Protein AF-D4N4E6-F1 (afdb_monomer)

Nearest PDB structures (foldseek):
  4j1s-assembly1_A  TM=8.074E-01  e=2.031E-03  Bacillus subtilis subsp. subtilis str. 168
  4piv-assembly2_B  TM=7.511E-01  e=1.324E-01  Homo sapiens
  6nna-assembly2_B  TM=7.287E-01  e=1.741E-01  Homo sapiens
  4cql-assembly1_G  TM=6.229E-01  e=2.048E+00  Homo sapiens

InterPro domains:
  IPR013968 Polyketide synthase-like, ketoreductase domain [PF08659] (1-31)
  IPR036291 NAD(P)-binding domain superfamily [SSF51735] (1-82)
  IPR050091 Polyketide and Nonribosomal Peptide Biosynthesis Enzymes [PTHR43775] (1-65)

Organism: NCBI:txid269212

Solvent-accessible surface area (backbone atoms only — not comparable to full-atom values): 4859 Å² total; per-residue (Å²): 108,69,70,60,54,53,47,47,46,51,49,18,54,51,32,50,78,69,77,38,91,48,67,26,73,50,70,49,50,62,64,68,91,51,64,70,60,53,52,54,34,49,66,49,16,36,38,65,39,51,68,70,61,52,52,54,49,49,55,50,49,74,70,60,85,50,46,65,51,75,53,66,46,70,44,62,75,46,26,28,68,67,67,74,102

Secondary structure (DSSP, 8-state):
-HHHHHHHHHHHHHHHHTT----EEEE-PBP-S-HHHHHHHHHTTEEPBPHHHHHHHHHHHHHTT-SEEEE-EE-HHHHHHHHT-

Sequence (85 aa):
YAAANAFMDALMQQRQSLGLPGISINWGAWETSNQIDQQRFANWGLQMMPSEQAFQYLSQVILGDITQGIVLDIDWSIFNQTFNI

Structure (mmCIF, N/CA/C/O backbone):
data_AF-D4N4E6-F1
#
_entry.id   AF-D4N4E6-F1
#
loop_
_atom_site.group_PDB
_atom_site.id
_atom_site.type_symbol
_atom_site.label_atom_id
_atom_site.label_alt_id
_atom_site.label_comp_id
_atom_site.label_asym_id
_atom_site.label_entity_id
_atom_site.label_seq_id
_atom_site.pdbx_PDB_ins_code
_atom_site.Cartn_x
_atom_site.Cartn_y
_atom_site.Cartn_z
_atom_site.occupancy
_atom_site.B_iso_or_equiv
_atom_site.auth_seq_id
_atom_site.auth_comp_id
_atom_site.auth_asym_id
_atom_site.auth_atom_id
_atom_site.pdbx_PDB_model_num
ATOM 1 N N . TYR A 1 1 ? 8.938 -9.745 4.635 1.00 86.88 1 TYR A N 1
ATOM 2 C CA . TYR A 1 1 ? 8.178 -8.594 4.110 1.00 86.88 1 TYR A CA 1
ATOM 3 C C . TYR A 1 1 ? 6.678 -8.878 4.139 1.00 86.88 1 TYR A C 1
ATOM 5 O O . TYR A 1 1 ? 6.016 -8.333 5.006 1.00 86.88 1 TYR A O 1
ATOM 13 N N . ALA A 1 2 ? 6.163 -9.818 3.333 1.00 94.69 2 ALA A N 1
ATOM 14 C CA . ALA A 1 2 ? 4.724 -10.125 3.263 1.00 94.69 2 ALA A CA 1
ATOM 15 C C . ALA A 1 2 ? 4.043 -10.392 4.624 1.00 94.69 2 ALA A C 1
ATOM 17 O O . ALA A 1 2 ? 3.025 -9.782 4.917 1.00 94.69 2 ALA A O 1
ATOM 18 N N . ALA A 1 3 ? 4.630 -11.226 5.493 1.00 97.31 3 ALA A N 1
ATOM 19 C CA . ALA A 1 3 ? 4.057 -11.514 6.815 1.00 97.31 3 ALA A CA 1
ATOM 20 C C . ALA A 1 3 ? 3.935 -10.273 7.723 1.00 97.31 3 ALA A C 1
ATOM 22 O O . ALA A 1 3 ? 2.990 -10.168 8.497 1.00 97.31 3 ALA A O 1
ATOM 23 N N . ALA A 1 4 ? 4.870 -9.322 7.617 1.00 97.44 4 ALA A N 1
ATOM 24 C CA . ALA A 1 4 ? 4.821 -8.084 8.393 1.00 97.44 4 ALA A CA 1
ATOM 25 C C . ALA A 1 4 ? 3.704 -7.154 7.891 1.00 97.44 4 ALA A C 1
ATOM 27 O O . ALA A 1 4 ? 2.974 -6.590 8.699 1.00 97.44 4 ALA A O 1
ATOM 28 N N . ASN A 1 5 ? 3.519 -7.052 6.570 1.00 96.31 5 ASN A N 1
ATOM 29 C CA . ASN A 1 5 ? 2.413 -6.282 5.994 1.00 96.31 5 ASN A CA 1
ATOM 30 C C . ASN A 1 5 ? 1.056 -6.916 6.327 1.00 96.31 5 ASN A C 1
ATOM 32 O O . ASN A 1 5 ? 0.160 -6.220 6.790 1.00 96.31 5 ASN A O 1
ATOM 36 N N . ALA A 1 6 ? 0.948 -8.244 6.230 1.00 97.81 6 ALA A N 1
ATOM 37 C CA . ALA A 1 6 ? -0.256 -8.970 6.632 1.00 97.81 6 ALA A CA 1
ATOM 38 C C . ALA A 1 6 ? -0.588 -8.775 8.124 1.00 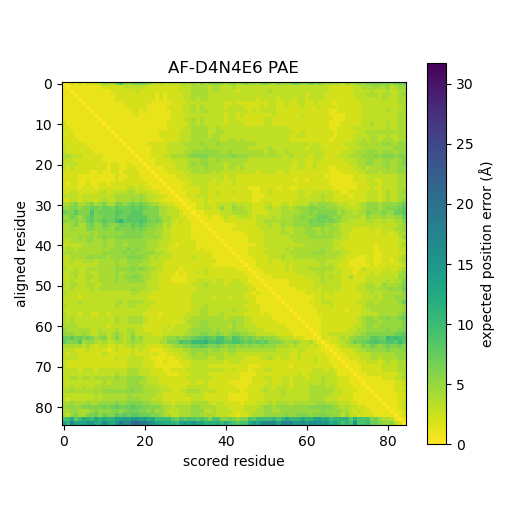97.81 6 ALA A C 1
ATOM 40 O O . ALA A 1 6 ? -1.757 -8.690 8.496 1.00 97.81 6 ALA A O 1
ATOM 41 N N . PHE A 1 7 ? 0.426 -8.661 8.989 1.00 98.06 7 PHE A N 1
ATOM 42 C CA . PHE A 1 7 ? 0.213 -8.289 10.387 1.00 98.06 7 PHE A CA 1
ATOM 43 C C . PHE A 1 7 ? -0.367 -6.874 10.527 1.00 98.06 7 PHE A C 1
ATOM 45 O O . PHE A 1 7 ? -1.301 -6.690 11.303 1.00 98.06 7 PHE A O 1
ATOM 52 N N . MET A 1 8 ? 0.143 -5.883 9.784 1.00 98.00 8 MET A N 1
ATOM 53 C CA . MET A 1 8 ? -0.409 -4.519 9.809 1.00 98.00 8 MET A CA 1
ATOM 54 C C . MET A 1 8 ? -1.871 -4.492 9.350 1.00 98.00 8 MET A C 1
ATOM 56 O O . MET A 1 8 ? -2.700 -3.843 9.986 1.00 98.00 8 MET A O 1
ATOM 60 N N . ASP A 1 9 ? -2.202 -5.263 8.315 1.00 97.56 9 ASP A N 1
ATOM 61 C CA . ASP A 1 9 ? -3.575 -5.426 7.836 1.00 97.56 9 ASP A CA 1
ATOM 62 C C . ASP A 1 9 ? -4.490 -6.015 8.918 1.00 97.56 9 ASP A C 1
ATOM 64 O O . ASP A 1 9 ? -5.551 -5.461 9.219 1.00 97.56 9 ASP A O 1
ATOM 68 N N . ALA A 1 10 ? -4.056 -7.104 9.559 1.00 97.88 10 ALA A N 1
ATOM 69 C CA . ALA A 1 10 ? -4.800 -7.739 10.643 1.00 97.88 10 ALA A CA 1
ATOM 70 C C . ALA A 1 10 ? -4.946 -6.816 11.867 1.00 97.88 10 ALA A C 1
ATOM 72 O O . ALA A 1 10 ? -6.002 -6.781 12.500 1.00 97.88 10 ALA A O 1
ATOM 73 N N . LEU A 1 11 ? -3.915 -6.029 12.184 1.00 97.94 11 LEU A N 1
ATOM 74 C CA . LEU A 1 11 ? -3.948 -5.068 13.282 1.00 97.94 11 LEU A CA 1
ATOM 75 C C . LEU A 1 11 ? -4.999 -3.977 13.042 1.00 97.94 11 LEU A C 1
ATOM 77 O O . LEU A 1 11 ? -5.719 -3.613 13.972 1.00 97.94 11 LEU A O 1
ATOM 81 N N . MET A 1 12 ? -5.120 -3.456 11.818 1.00 97.94 12 MET A N 1
ATOM 82 C CA . MET A 1 12 ? -6.126 -2.431 11.511 1.00 97.94 12 MET A CA 1
ATOM 83 C C . MET A 1 12 ? -7.548 -2.994 11.558 1.00 97.94 12 MET A C 1
ATOM 85 O O . MET A 1 12 ? -8.427 -2.346 12.125 1.00 97.94 12 MET A O 1
ATOM 89 N N . GLN A 1 13 ? -7.758 -4.232 11.100 1.00 96.69 13 GLN A N 1
ATOM 90 C CA . GLN A 1 13 ? -9.036 -4.934 11.284 1.00 96.69 13 GLN A CA 1
ATOM 91 C C . GLN A 1 13 ? -9.381 -5.113 12.771 1.00 96.69 13 GLN A C 1
ATOM 93 O O . GLN A 1 13 ? -10.508 -4.843 13.191 1.00 96.69 13 GLN A O 1
ATOM 98 N N . GLN A 1 14 ? -8.404 -5.496 13.603 1.00 98.00 14 GLN A N 1
ATOM 99 C CA . GLN A 1 14 ? -8.610 -5.605 15.048 1.00 98.00 14 GLN A CA 1
ATOM 100 C C . GLN A 1 14 ? -8.999 -4.252 15.662 1.00 98.00 14 GLN A C 1
ATOM 102 O O . GLN A 1 14 ? -9.940 -4.186 16.452 1.00 98.00 14 GLN A O 1
ATOM 107 N N . ARG A 1 15 ? -8.322 -3.160 15.287 1.00 97.81 15 ARG A N 1
ATOM 108 C CA . ARG A 1 15 ? -8.659 -1.807 15.762 1.00 97.81 15 ARG A CA 1
ATOM 109 C C . ARG A 1 15 ? -10.080 -1.403 15.382 1.00 97.81 15 ARG A C 1
ATOM 111 O O . ARG A 1 15 ? -10.812 -0.946 16.257 1.00 97.81 15 ARG A O 1
ATOM 118 N N . GLN A 1 16 ? -10.487 -1.648 14.138 1.00 95.81 16 GLN A N 1
ATOM 119 C CA . GLN A 1 16 ? -11.846 -1.363 13.679 1.00 95.81 16 GLN A CA 1
ATOM 120 C C . GLN A 1 16 ? -12.889 -2.128 14.506 1.00 95.81 16 GLN A C 1
ATOM 122 O O . GLN A 1 16 ? -13.871 -1.532 14.945 1.00 95.81 16 GLN A O 1
ATOM 127 N N . SER A 1 17 ? -12.649 -3.412 14.809 1.00 96.75 17 SER A N 1
ATOM 128 C CA . SER A 1 17 ? -13.557 -4.216 15.648 1.00 96.75 17 SER A CA 1
ATOM 129 C C . SER A 1 17 ? -13.721 -3.679 17.080 1.00 96.75 17 SER A C 1
ATOM 131 O O . SER A 1 17 ? -14.729 -3.941 17.731 1.00 96.75 17 SER A O 1
ATOM 133 N N . LEU A 1 18 ? -12.748 -2.895 17.558 1.00 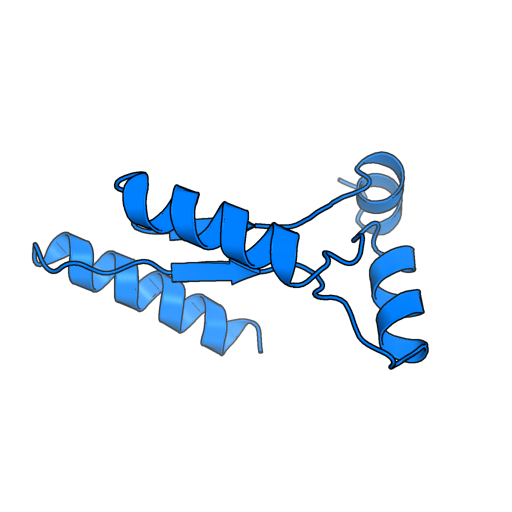98.00 18 LEU A N 1
ATOM 134 C CA . LEU A 1 18 ? -12.755 -2.223 18.859 1.00 98.00 18 LEU A CA 1
ATOM 135 C C . LEU A 1 18 ? -13.283 -0.777 18.790 1.00 98.00 18 LEU A C 1
ATOM 137 O O . LEU A 1 18 ? -13.210 -0.059 19.786 1.00 98.00 18 LEU A 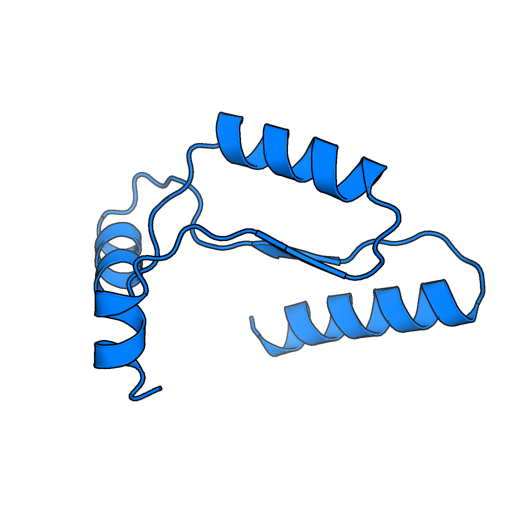O 1
ATOM 141 N N . GLY A 1 19 ? -13.772 -0.321 17.631 1.00 96.38 19 GLY A N 1
ATOM 142 C CA . GLY A 1 19 ? -14.193 1.068 17.419 1.00 96.38 19 GLY A CA 1
ATOM 143 C C . GLY A 1 19 ? -13.036 2.074 17.422 1.00 96.38 19 GLY A C 1
ATOM 144 O O . GLY A 1 19 ? -13.254 3.265 17.639 1.00 96.38 19 GLY A O 1
ATOM 145 N N . LEU A 1 20 ? -11.798 1.610 17.221 1.00 96.75 20 LEU A N 1
ATOM 146 C CA . LEU A 1 20 ? -10.604 2.450 17.200 1.00 96.75 20 LEU A CA 1
ATOM 147 C C . LEU A 1 20 ? -10.216 2.806 15.757 1.00 96.75 20 LEU A C 1
ATOM 149 O O . LEU A 1 20 ? -10.227 1.931 14.890 1.00 96.75 20 LEU A O 1
ATOM 153 N N . PRO A 1 21 ? -9.785 4.053 15.492 1.00 94.00 21 PRO A N 1
ATOM 154 C CA . PRO A 1 21 ? -9.389 4.470 14.151 1.00 94.00 21 PRO A CA 1
ATOM 155 C C . PRO A 1 21 ? -8.082 3.796 13.724 1.00 94.00 21 PRO A C 1
ATOM 157 O O . PRO A 1 21 ? -7.167 3.618 14.535 1.00 94.00 21 PRO A O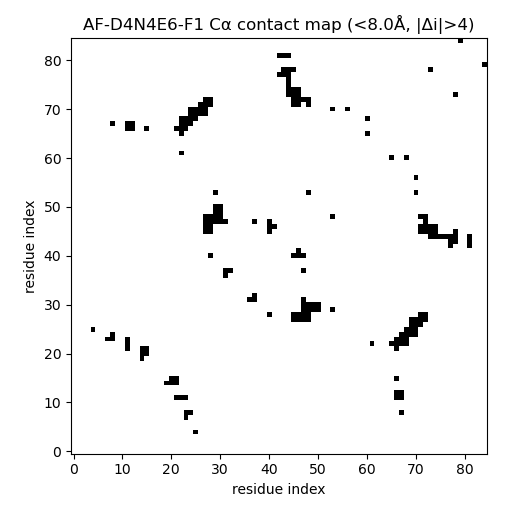 1
ATOM 160 N N . GLY A 1 22 ? -7.957 3.458 12.446 1.00 94.31 22 GLY A N 1
ATOM 161 C CA . GLY A 1 22 ? -6.739 2.890 11.879 1.00 94.31 22 GLY A CA 1
ATOM 162 C C . GLY A 1 22 ? -6.919 2.523 10.411 1.00 94.31 22 GLY A C 1
ATOM 163 O O . GLY A 1 22 ? -7.997 2.084 10.021 1.00 94.31 22 GLY A O 1
ATOM 164 N N . ILE A 1 23 ? -5.865 2.715 9.617 1.00 96.12 23 ILE A N 1
ATOM 165 C CA . ILE A 1 23 ? -5.846 2.404 8.186 1.00 96.12 23 ILE A CA 1
ATOM 166 C C . ILE A 1 23 ? -4.539 1.683 7.858 1.00 96.12 23 ILE A C 1
ATOM 168 O O . ILE A 1 23 ? -3.467 2.142 8.255 1.00 96.12 23 ILE A O 1
ATOM 172 N N . SER A 1 24 ? -4.628 0.567 7.132 1.00 97.38 24 SER A N 1
ATOM 173 C CA . SER A 1 24 ? -3.473 -0.115 6.533 1.00 97.38 24 SER A CA 1
ATOM 174 C C . SER A 1 24 ? -3.463 0.154 5.034 1.00 97.38 24 SER A C 1
ATOM 176 O O . SER A 1 24 ? -4.497 0.028 4.376 1.00 97.38 24 SER A O 1
ATOM 178 N N . ILE A 1 25 ? -2.307 0.527 4.485 1.00 96.81 25 ILE A N 1
ATOM 179 C CA . ILE A 1 25 ? -2.151 0.797 3.053 1.00 96.81 25 ILE A CA 1
ATOM 180 C C . ILE A 1 25 ? -1.029 -0.078 2.506 1.00 96.81 25 ILE A C 1
ATOM 182 O O . ILE A 1 25 ? 0.133 0.080 2.885 1.00 96.81 25 ILE A O 1
ATOM 186 N N . ASN A 1 26 ? -1.376 -0.976 1.586 1.00 96.88 26 ASN A N 1
ATOM 187 C CA . ASN A 1 26 ? -0.404 -1.748 0.823 1.00 96.88 26 ASN A CA 1
ATOM 188 C C . ASN A 1 26 ? -0.022 -0.967 -0.439 1.00 96.88 26 ASN A C 1
ATOM 190 O O . ASN A 1 26 ? -0.821 -0.818 -1.364 1.00 96.88 26 ASN A O 1
ATOM 194 N N . TRP A 1 27 ? 1.203 -0.453 -0.461 1.00 96.00 27 TRP A N 1
ATOM 195 C CA . TRP A 1 27 ? 1.723 0.334 -1.574 1.00 96.00 27 TRP A CA 1
ATOM 196 C C . TRP A 1 27 ? 2.363 -0.544 -2.650 1.00 96.00 27 TRP A C 1
ATOM 198 O O . TRP A 1 27 ? 3.049 -1.522 -2.348 1.00 96.00 27 TRP A O 1
ATOM 208 N N . GLY A 1 28 ? 2.164 -0.149 -3.906 1.00 94.19 28 GLY A N 1
ATOM 209 C CA . GLY A 1 28 ? 2.939 -0.606 -5.052 1.00 94.19 28 GLY A CA 1
ATOM 210 C C . GLY A 1 28 ? 4.333 0.020 -5.098 1.00 94.19 28 GLY A C 1
ATOM 211 O O . GLY A 1 28 ? 4.851 0.529 -4.103 1.00 94.19 28 GLY A O 1
ATOM 212 N N . ALA A 1 29 ? 4.954 -0.016 -6.275 1.00 94.62 29 ALA A N 1
ATOM 213 C CA . ALA A 1 29 ? 6.293 0.520 -6.468 1.00 94.62 29 ALA A CA 1
ATOM 214 C C . ALA A 1 29 ? 6.292 2.055 -6.400 1.00 94.62 29 ALA A C 1
ATOM 216 O O . ALA A 1 29 ? 5.633 2.721 -7.195 1.00 94.62 29 ALA A O 1
ATOM 217 N N . TRP A 1 30 ? 7.058 2.616 -5.467 1.00 94.69 30 TRP A N 1
ATOM 218 C CA . TRP A 1 30 ? 7.393 4.040 -5.469 1.00 94.69 30 TRP A CA 1
ATOM 219 C C . TRP A 1 30 ? 8.616 4.275 -6.352 1.00 94.69 30 TRP A C 1
ATOM 221 O O . TRP A 1 30 ? 9.465 3.392 -6.501 1.00 94.69 30 TRP A O 1
ATOM 231 N N . GLU A 1 31 ? 8.710 5.472 -6.920 1.00 93.94 31 GLU A N 1
ATOM 232 C CA . GLU A 1 31 ? 9.871 5.894 -7.695 1.00 93.94 31 GLU A CA 1
ATOM 233 C C . GLU A 1 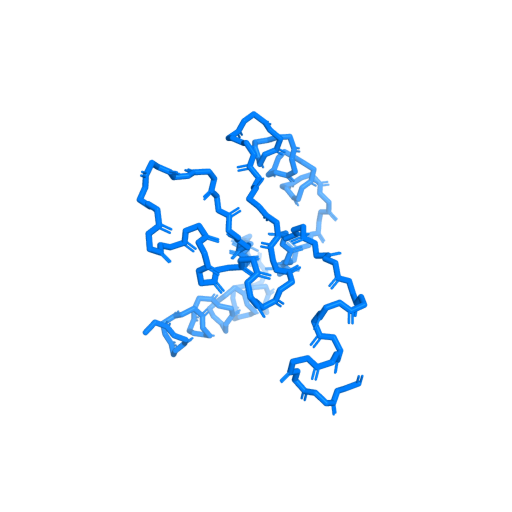31 ? 11.175 5.703 -6.903 1.00 93.94 31 GLU A C 1
ATOM 235 O O . GLU A 1 31 ? 11.306 6.097 -5.743 1.00 93.94 31 GLU A O 1
ATOM 240 N N . THR A 1 32 ? 12.155 5.073 -7.545 1.00 90.94 32 THR A N 1
ATOM 241 C CA . THR A 1 32 ? 13.475 4.789 -6.980 1.00 90.94 32 THR A CA 1
ATOM 242 C C . THR A 1 32 ? 14.538 4.977 -8.049 1.00 90.94 32 THR A C 1
ATOM 244 O O . THR A 1 32 ? 14.278 4.739 -9.225 1.00 90.94 32 THR A O 1
ATOM 247 N N . SER A 1 33 ? 15.758 5.355 -7.666 1.00 93.12 33 SER A N 1
ATOM 248 C CA . SER A 1 33 ? 16.910 5.396 -8.578 1.00 93.12 33 SER A CA 1
ATOM 249 C C . SER A 1 33 ? 17.572 4.024 -8.781 1.00 93.12 33 SER A C 1
ATOM 251 O O . SER A 1 33 ? 18.474 3.889 -9.609 1.00 93.12 33 SER A O 1
ATOM 253 N N . ASN A 1 34 ? 17.138 2.993 -8.046 1.00 95.00 34 ASN A N 1
ATOM 254 C CA . ASN A 1 34 ? 17.691 1.646 -8.154 1.00 95.00 34 ASN A CA 1
ATOM 255 C C . ASN A 1 34 ? 17.166 0.911 -9.395 1.00 95.00 34 ASN A C 1
ATOM 257 O O . ASN A 1 34 ? 16.092 0.314 -9.361 1.00 95.00 34 ASN A O 1
ATOM 261 N N . GLN A 1 35 ? 17.967 0.875 -10.460 1.00 94.00 35 GLN A N 1
ATOM 262 C CA . GLN A 1 35 ? 17.628 0.228 -11.735 1.00 94.00 35 GLN A CA 1
ATOM 263 C C . GLN A 1 35 ? 17.213 -1.249 -11.610 1.00 94.00 35 GLN A C 1
ATOM 265 O O . GLN A 1 35 ? 16.380 -1.711 -12.388 1.00 94.00 35 GLN A O 1
ATOM 270 N N . ILE A 1 36 ? 17.751 -1.995 -10.634 1.00 95.19 36 ILE A N 1
ATOM 271 C CA . ILE A 1 36 ? 17.373 -3.402 -10.420 1.00 95.19 36 ILE A CA 1
ATOM 272 C C . ILE A 1 36 ? 15.913 -3.493 -9.967 1.00 95.19 36 ILE A C 1
ATOM 274 O O . ILE A 1 36 ? 15.159 -4.323 -10.476 1.00 95.19 36 ILE A O 1
ATOM 278 N N . ASP A 1 37 ? 15.505 -2.622 -9.044 1.00 92.75 37 ASP A N 1
ATOM 279 C CA . ASP A 1 37 ? 14.126 -2.575 -8.561 1.00 92.75 37 ASP A CA 1
ATOM 280 C C . ASP A 1 37 ? 13.183 -2.079 -9.663 1.00 92.75 37 ASP A C 1
ATOM 282 O O . ASP A 1 37 ? 12.129 -2.680 -9.867 1.00 92.75 37 ASP A O 1
ATOM 286 N N . GLN A 1 38 ? 13.596 -1.070 -10.443 1.00 94.12 38 GLN A N 1
ATOM 287 C CA . GLN A 1 38 ? 12.829 -0.582 -11.598 1.00 94.12 38 GLN A CA 1
ATOM 288 C C . GLN A 1 38 ? 12.516 -1.717 -12.583 1.00 94.12 38 GLN A C 1
ATOM 290 O O . GLN A 1 38 ? 11.356 -1.945 -12.928 1.00 94.12 38 GLN A O 1
ATOM 295 N N . GLN A 1 39 ? 13.541 -2.472 -12.996 1.00 95.06 39 GLN A N 1
ATOM 296 C CA . GLN A 1 39 ? 13.374 -3.574 -13.941 1.00 95.06 39 GLN A CA 1
ATOM 297 C C . GLN A 1 39 ? 12.523 -4.700 -13.349 1.00 95.06 39 GLN A C 1
ATOM 299 O O . GLN A 1 39 ? 11.683 -5.277 -14.038 1.00 95.06 39 GLN A O 1
ATOM 304 N N . ARG A 1 40 ? 12.729 -5.022 -12.067 1.00 94.06 40 ARG A N 1
ATOM 305 C CA . ARG A 1 40 ? 11.965 -6.066 -11.381 1.00 94.06 40 ARG A CA 1
ATOM 306 C C . ARG A 1 40 ? 10.475 -5.734 -11.337 1.00 94.06 40 ARG A C 1
ATOM 308 O O . ARG A 1 40 ? 9.671 -6.613 -11.632 1.00 94.06 40 ARG A O 1
ATOM 315 N N . PHE A 1 41 ? 10.113 -4.502 -10.985 1.00 95.44 41 PHE A N 1
ATOM 316 C CA . PHE A 1 41 ? 8.715 -4.072 -10.948 1.00 95.44 41 PHE A CA 1
ATOM 317 C C . PHE A 1 41 ? 8.094 -4.039 -12.344 1.00 95.44 41 PHE A C 1
ATOM 319 O O . PHE A 1 41 ? 7.014 -4.600 -12.529 1.00 95.44 41 PHE A O 1
ATOM 326 N N . ALA A 1 42 ? 8.815 -3.517 -13.341 1.00 94.31 42 ALA A N 1
ATOM 327 C CA . ALA A 1 42 ? 8.356 -3.510 -14.728 1.00 94.31 42 ALA A CA 1
ATOM 328 C C . ALA A 1 42 ? 8.083 -4.929 -15.264 1.00 94.31 42 ALA A C 1
ATOM 330 O O . ALA A 1 42 ? 7.057 -5.161 -15.898 1.00 94.31 42 ALA A O 1
ATOM 331 N N . ASN A 1 43 ? 8.940 -5.907 -14.943 1.00 95.81 43 ASN A N 1
ATOM 332 C CA . ASN A 1 43 ? 8.740 -7.311 -15.331 1.00 95.81 43 ASN A CA 1
ATOM 333 C C . ASN A 1 43 ? 7.486 -7.944 -14.698 1.00 95.81 43 ASN A C 1
ATOM 335 O O . ASN A 1 43 ? 6.967 -8.942 -15.195 1.00 95.81 43 ASN A O 1
ATOM 339 N N . TRP A 1 44 ? 7.006 -7.389 -13.588 1.00 95.62 44 TRP A N 1
ATOM 340 C CA . TRP A 1 44 ? 5.763 -7.800 -12.940 1.00 95.62 44 TRP A CA 1
ATOM 341 C C . TRP A 1 44 ? 4.554 -6.982 -13.398 1.00 95.62 44 TRP A C 1
ATOM 343 O O . TRP A 1 44 ? 3.462 -7.233 -12.912 1.00 95.62 44 TRP A O 1
ATOM 353 N N . GLY A 1 45 ? 4.718 -6.019 -14.309 1.00 96.50 45 GLY A N 1
ATOM 354 C CA . GLY A 1 45 ? 3.650 -5.104 -14.714 1.00 96.50 45 GLY A CA 1
ATOM 355 C C . GLY A 1 45 ? 3.354 -4.013 -13.684 1.00 96.50 45 GLY A C 1
ATOM 356 O O . GLY A 1 45 ? 2.345 -3.334 -13.806 1.00 96.50 45 GLY A O 1
ATOM 357 N N . LEU A 1 46 ? 4.205 -3.824 -12.671 1.00 95.88 46 LEU A N 1
ATOM 358 C CA . LEU A 1 46 ? 4.061 -2.746 -11.693 1.00 95.88 46 LEU A CA 1
ATOM 359 C C . LEU A 1 46 ? 4.783 -1.495 -12.192 1.00 95.88 46 LEU A C 1
ATOM 361 O O . LEU A 1 46 ? 5.993 -1.519 -12.431 1.00 95.88 46 LEU A O 1
ATOM 365 N N . GLN A 1 47 ? 4.041 -0.401 -12.320 1.00 95.06 47 GLN A N 1
ATOM 366 C CA . GLN A 1 47 ? 4.588 0.894 -12.705 1.00 95.06 47 GLN A CA 1
ATOM 367 C C . GLN A 1 47 ? 5.024 1.674 -11.462 1.00 95.06 47 GLN A C 1
ATOM 369 O O . GLN A 1 47 ? 4.420 1.574 -10.392 1.00 95.06 47 GLN A O 1
ATOM 374 N N . MET A 1 48 ? 6.120 2.424 -11.593 1.00 95.12 48 MET A N 1
ATOM 375 C CA . MET A 1 48 ? 6.623 3.250 -10.501 1.00 95.12 48 MET A CA 1
ATOM 376 C C . MET A 1 48 ? 5.807 4.528 -10.376 1.00 95.12 48 MET A C 1
ATOM 378 O O . MET A 1 48 ? 5.688 5.293 -11.329 1.00 95.12 48 MET A O 1
ATOM 382 N N . MET A 1 49 ? 5.319 4.779 -9.170 1.00 96.25 49 MET A N 1
ATOM 383 C CA . MET A 1 49 ? 4.548 5.966 -8.845 1.00 96.25 49 MET A CA 1
ATOM 384 C C . MET A 1 49 ? 5.463 7.087 -8.328 1.00 96.25 49 MET A C 1
ATOM 386 O O . MET A 1 49 ? 6.206 6.864 -7.363 1.00 96.25 49 MET A O 1
ATOM 390 N N . PRO A 1 50 ? 5.397 8.304 -8.899 1.00 95.31 50 PRO A N 1
ATOM 391 C CA . PRO A 1 50 ? 6.053 9.473 -8.328 1.00 95.31 50 PRO A CA 1
ATOM 392 C C . PRO A 1 50 ? 5.511 9.787 -6.931 1.00 95.31 50 PRO A C 1
ATOM 394 O O . PRO A 1 50 ? 4.314 9.651 -6.666 1.00 95.31 50 PRO A O 1
ATOM 397 N N . SER A 1 51 ? 6.375 10.288 -6.046 1.00 93.69 51 SER A N 1
ATOM 398 C CA . SER A 1 51 ? 5.994 10.592 -4.654 1.00 93.69 51 SER A CA 1
ATOM 399 C C . SER A 1 51 ? 4.798 11.550 -4.561 1.00 93.69 51 SER A C 1
ATOM 401 O O . SER A 1 51 ? 3.931 11.373 -3.710 1.00 93.69 51 SER A O 1
ATOM 403 N N . GLU A 1 52 ? 4.716 12.544 -5.451 1.00 94.00 52 GLU A N 1
ATOM 404 C CA . GLU A 1 52 ? 3.605 13.506 -5.481 1.00 94.00 52 GLU A CA 1
ATOM 405 C C . GLU A 1 52 ? 2.252 12.815 -5.701 1.00 94.00 52 GLU A C 1
ATOM 407 O O . GLU A 1 52 ? 1.291 13.082 -4.979 1.00 94.00 52 GLU A O 1
ATOM 412 N N . GLN A 1 53 ? 2.195 11.866 -6.636 1.00 94.50 53 GLN A N 1
ATOM 413 C CA . GLN A 1 53 ? 0.987 11.097 -6.913 1.00 94.50 53 GLN A CA 1
ATOM 414 C C . GLN A 1 53 ? 0.634 10.170 -5.738 1.00 94.50 53 GLN A C 1
ATOM 416 O O . GLN A 1 53 ? -0.532 10.067 -5.352 1.00 94.50 53 GLN A O 1
ATOM 421 N N . ALA A 1 54 ? 1.635 9.560 -5.097 1.00 93.25 54 ALA A N 1
ATOM 422 C CA . ALA A 1 54 ? 1.411 8.732 -3.915 1.00 93.25 54 ALA A CA 1
ATOM 423 C C . ALA A 1 54 ? 0.812 9.536 -2.745 1.00 93.25 54 ALA A C 1
ATOM 425 O 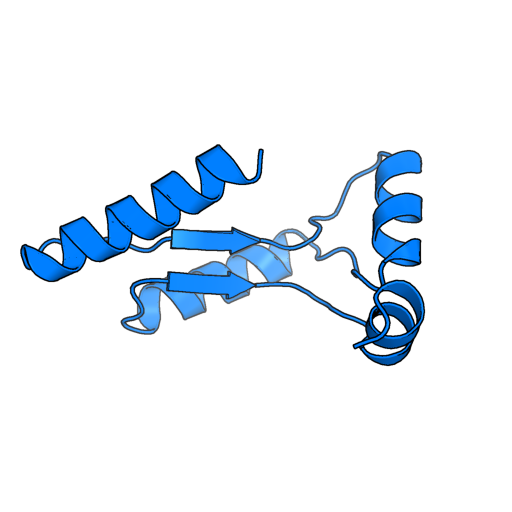O . ALA A 1 54 ? -0.125 9.075 -2.090 1.00 93.25 54 ALA A O 1
ATOM 426 N N . PHE A 1 55 ? 1.272 10.771 -2.514 1.00 93.69 55 PHE A N 1
ATOM 427 C CA . PHE A 1 55 ? 0.694 11.653 -1.492 1.00 93.69 55 PHE A CA 1
ATOM 428 C C . PHE A 1 55 ? -0.737 12.105 -1.816 1.00 93.69 55 PHE A C 1
ATOM 430 O O . PHE A 1 55 ? -1.557 12.258 -0.901 1.00 93.69 55 PHE A O 1
ATOM 437 N N . GLN A 1 56 ? -1.072 12.275 -3.097 1.00 94.00 56 GLN A N 1
ATOM 438 C CA . GLN A 1 56 ? -2.450 12.544 -3.514 1.00 94.00 56 GLN A CA 1
ATOM 439 C C . GLN A 1 56 ? -3.369 11.370 -3.152 1.00 94.00 56 GLN A C 1
ATOM 441 O O . GLN A 1 56 ? -4.420 11.583 -2.544 1.00 94.00 56 GLN A O 1
ATOM 446 N N . TYR A 1 57 ? -2.955 10.131 -3.430 1.00 93.75 57 TYR A N 1
ATOM 447 C CA . TYR A 1 57 ? -3.737 8.950 -3.052 1.00 93.75 57 TYR A CA 1
ATOM 448 C C . TYR A 1 57 ? -3.790 8.723 -1.543 1.00 93.75 57 TYR A C 1
ATOM 450 O O . TYR A 1 57 ? -4.848 8.370 -1.028 1.00 93.75 57 TYR A O 1
ATOM 458 N N . LEU A 1 58 ? -2.705 8.989 -0.811 1.00 92.94 58 LEU A N 1
ATOM 459 C CA . LEU A 1 58 ? -2.721 8.942 0.653 1.00 92.94 58 LEU A CA 1
ATOM 460 C C . LEU A 1 58 ? -3.810 9.863 1.218 1.00 92.94 58 LEU A C 1
ATOM 462 O O . LEU A 1 58 ? -4.574 9.454 2.091 1.00 92.94 58 LEU A O 1
ATOM 466 N N . SER A 1 59 ? -3.912 11.084 0.686 1.00 92.44 59 SER A N 1
ATOM 467 C CA . SER A 1 59 ? -4.938 12.046 1.097 1.00 92.44 59 SER A CA 1
ATOM 468 C C . SER A 1 59 ? -6.351 11.515 0.832 1.00 92.44 59 SER A C 1
ATOM 470 O O . SER A 1 59 ? -7.220 11.631 1.691 1.00 92.44 59 SER A O 1
ATOM 472 N N . GLN A 1 60 ? -6.578 10.881 -0.323 1.00 92.06 60 GLN A N 1
ATOM 473 C CA . GLN A 1 60 ? -7.873 10.278 -0.659 1.00 92.06 60 GLN A CA 1
ATOM 474 C C . GLN A 1 60 ? -8.220 9.099 0.259 1.00 92.06 60 GLN A C 1
ATOM 476 O O . GLN A 1 60 ? -9.346 9.008 0.738 1.00 92.06 60 GLN A O 1
ATOM 481 N N . VAL A 1 61 ? -7.251 8.227 0.548 1.00 92.25 61 VAL A N 1
ATOM 482 C CA . VAL A 1 61 ? -7.431 7.056 1.418 1.00 92.25 61 VAL A CA 1
ATOM 483 C C . VAL A 1 61 ? -7.776 7.468 2.847 1.00 92.25 61 VAL A C 1
ATOM 485 O O . VAL A 1 61 ? -8.701 6.911 3.433 1.00 92.25 61 VAL A O 1
ATOM 488 N N . ILE A 1 62 ? -7.085 8.471 3.397 1.00 90.44 62 ILE A N 1
ATOM 489 C CA . ILE A 1 62 ? -7.361 8.982 4.749 1.00 90.44 62 ILE A CA 1
ATOM 490 C C . ILE A 1 62 ? -8.786 9.540 4.856 1.00 90.44 62 ILE A C 1
ATOM 492 O O . ILE A 1 62 ? -9.430 9.387 5.891 1.00 90.44 62 ILE A O 1
ATOM 496 N N . LEU A 1 63 ? -9.283 10.177 3.794 1.00 91.69 63 LEU A N 1
ATOM 497 C CA . LEU A 1 63 ? -10.616 10.780 3.762 1.00 91.69 63 LEU A CA 1
ATOM 498 C C . LEU A 1 63 ? -11.735 9.786 3.408 1.00 91.69 63 LEU A C 1
ATOM 500 O O . LEU A 1 63 ? -12.906 10.124 3.559 1.00 91.69 63 LEU A O 1
ATOM 504 N N . GLY A 1 64 ? -11.396 8.587 2.929 1.00 88.62 64 GLY A N 1
ATOM 505 C CA . GLY A 1 64 ? -12.340 7.635 2.338 1.00 88.62 64 GLY A CA 1
ATOM 506 C C . GLY A 1 64 ? -13.104 6.730 3.311 1.00 88.62 64 GLY A C 1
ATOM 507 O O . GLY A 1 64 ? -13.862 5.891 2.839 1.00 88.62 64 GLY A O 1
ATOM 508 N N . ASP A 1 65 ? -12.903 6.862 4.627 1.00 86.44 65 ASP A N 1
ATOM 509 C CA . ASP A 1 65 ? -13.468 5.975 5.667 1.00 86.44 65 ASP A CA 1
ATOM 510 C C . ASP A 1 65 ? -13.250 4.471 5.383 1.00 86.44 65 ASP A C 1
ATOM 512 O O . ASP A 1 65 ? -14.152 3.638 5.474 1.00 86.44 65 ASP A O 1
ATOM 516 N N . ILE A 1 66 ? -12.021 4.115 4.999 1.00 91.38 66 ILE A N 1
ATOM 517 C CA . ILE A 1 66 ? -11.605 2.728 4.762 1.00 91.38 66 ILE A CA 1
ATOM 518 C C . ILE A 1 66 ? -10.607 2.264 5.822 1.00 91.38 66 ILE A C 1
ATOM 520 O O . ILE A 1 66 ? -9.758 3.025 6.272 1.00 91.38 66 ILE A O 1
ATOM 524 N N . THR A 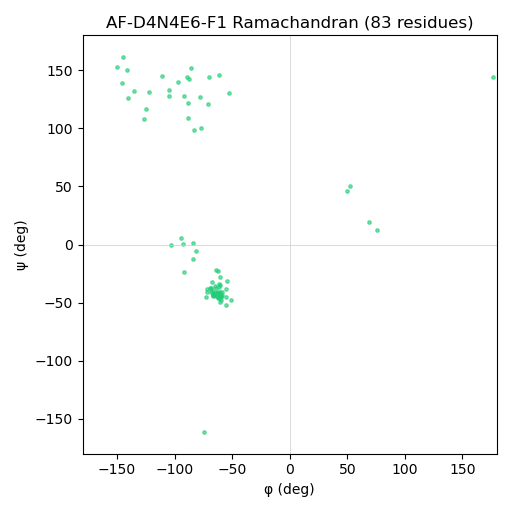1 67 ? -10.668 0.988 6.203 1.00 93.69 67 THR A N 1
ATOM 525 C CA . THR A 1 67 ? -9.732 0.378 7.173 1.00 93.69 67 THR A CA 1
ATOM 526 C C . THR A 1 67 ? -8.516 -0.256 6.498 1.00 93.69 67 THR A C 1
ATOM 528 O O . THR A 1 67 ? -7.452 -0.393 7.105 1.00 93.69 67 THR A O 1
ATOM 531 N N . GLN A 1 68 ? -8.652 -0.625 5.225 1.00 94.88 68 GLN A N 1
ATOM 532 C CA . GLN A 1 68 ? -7.586 -1.214 4.430 1.00 94.88 68 GLN A CA 1
ATOM 533 C C . GLN A 1 68 ? -7.712 -0.765 2.974 1.00 94.88 68 GLN A C 1
ATOM 535 O O . GLN A 1 68 ? -8.814 -0.728 2.429 1.00 94.88 68 GLN A O 1
ATOM 540 N N . GLY A 1 69 ? -6.581 -0.456 2.344 1.00 93.19 69 GLY A N 1
ATOM 541 C CA . GLY A 1 69 ? -6.513 -0.109 0.930 1.00 93.19 69 GLY A CA 1
ATOM 542 C C . GLY A 1 69 ? -5.234 -0.606 0.268 1.00 93.19 69 GLY A C 1
ATOM 543 O O . GLY A 1 69 ? -4.236 -0.907 0.927 1.00 93.19 69 GLY A O 1
ATOM 544 N N . ILE A 1 70 ? -5.273 -0.677 -1.058 1.00 94.94 70 ILE A N 1
ATOM 545 C CA . ILE A 1 70 ? -4.111 -0.948 -1.900 1.00 94.94 70 ILE A CA 1
ATOM 546 C C . ILE A 1 70 ? -3.975 0.221 -2.869 1.00 94.94 70 ILE A C 1
ATOM 548 O O . ILE A 1 70 ? -4.957 0.613 -3.495 1.00 94.94 70 ILE A O 1
ATOM 552 N N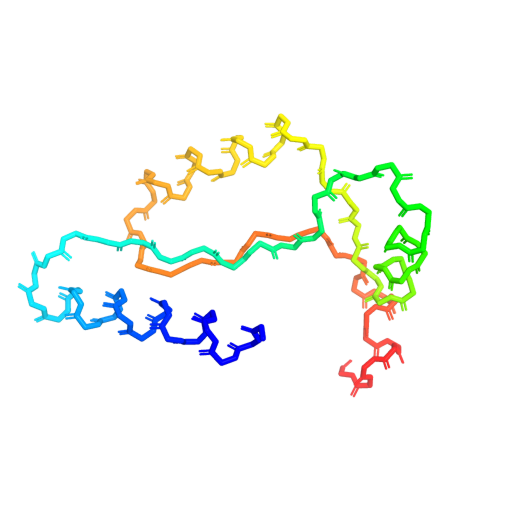 . VAL A 1 71 ? -2.769 0.771 -2.988 1.00 95.38 71 VAL A N 1
ATOM 553 C CA . VAL A 1 71 ? -2.462 1.836 -3.948 1.00 95.38 71 VAL A CA 1
ATOM 554 C C . VAL A 1 71 ? -1.263 1.398 -4.767 1.00 95.38 71 VAL A C 1
ATOM 556 O O . VAL A 1 71 ? -0.142 1.350 -4.264 1.00 95.38 71 VAL A O 1
ATOM 559 N N . LEU A 1 72 ? -1.501 1.054 -6.025 1.00 95.44 72 LEU A N 1
ATOM 560 C CA . LEU A 1 72 ? -0.473 0.631 -6.966 1.00 95.44 72 LEU A CA 1
ATOM 561 C C . LEU A 1 72 ? -0.877 1.023 -8.383 1.00 95.44 72 LEU A C 1
ATOM 563 O O . LEU A 1 72 ? -2.066 1.133 -8.679 1.00 95.44 72 LEU A O 1
ATOM 567 N N . ASP A 1 73 ? 0.122 1.219 -9.232 1.00 94.88 73 ASP A N 1
ATOM 568 C CA . ASP A 1 73 ? -0.061 1.414 -10.663 1.00 94.88 73 ASP A CA 1
ATOM 569 C C . ASP A 1 73 ? 0.355 0.129 -11.390 1.00 94.88 73 ASP A C 1
ATOM 571 O O . ASP A 1 73 ? 1.415 -0.441 -11.107 1.00 94.88 73 ASP A O 1
ATOM 575 N N . ILE A 1 74 ? -0.527 -0.387 -12.244 1.00 95.62 74 ILE A N 1
ATOM 576 C CA . ILE A 1 74 ? -0.436 -1.740 -12.794 1.00 95.62 74 ILE A CA 1
ATOM 577 C C . ILE A 1 74 ? -0.836 -1.785 -14.262 1.00 95.62 74 ILE A C 1
ATOM 579 O O . ILE A 1 74 ? -1.945 -1.425 -14.655 1.00 95.62 74 ILE A O 1
ATOM 583 N N . ASP A 1 75 ? 0.070 -2.330 -15.067 1.00 96.19 75 ASP A N 1
ATOM 584 C CA . ASP A 1 75 ? -0.230 -2.838 -16.392 1.00 96.19 75 ASP A CA 1
ATOM 585 C C . ASP A 1 75 ? -0.771 -4.267 -16.263 1.00 96.19 75 ASP A C 1
ATOM 587 O O . ASP A 1 75 ? -0.026 -5.245 -16.130 1.00 96.19 75 ASP A O 1
ATOM 591 N N . TRP A 1 76 ? -2.098 -4.383 -16.306 1.00 95.31 76 TRP A N 1
ATOM 592 C CA . TRP A 1 76 ? -2.795 -5.664 -16.214 1.00 95.31 76 TRP A CA 1
ATOM 593 C C . TRP A 1 76 ? -2.425 -6.639 -17.333 1.00 95.31 76 TRP A C 1
ATOM 595 O O . TRP A 1 76 ? -2.465 -7.848 -17.111 1.00 95.31 76 TRP A O 1
ATOM 605 N N . SER A 1 77 ? -2.036 -6.153 -18.517 1.00 95.56 77 SER A N 1
ATOM 606 C CA . SER A 1 77 ? -1.632 -7.036 -19.613 1.00 95.56 77 SER A CA 1
ATOM 607 C C . SER A 1 77 ? -0.341 -7.769 -19.265 1.00 95.56 77 SER A C 1
ATOM 609 O O . SER A 1 77 ? -0.243 -8.973 -19.493 1.00 95.56 77 S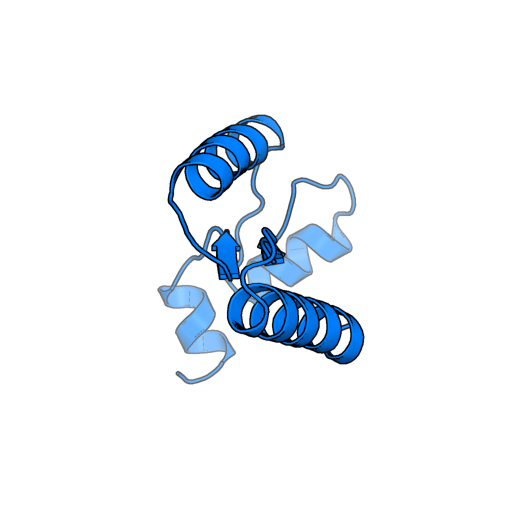ER A O 1
ATOM 611 N N . ILE A 1 78 ? 0.643 -7.062 -18.706 1.00 95.94 78 ILE A N 1
ATOM 612 C CA . ILE A 1 78 ? 1.914 -7.666 -18.287 1.00 95.94 78 ILE A CA 1
ATOM 613 C C . ILE A 1 78 ? 1.703 -8.515 -17.031 1.00 95.94 78 ILE A C 1
ATOM 615 O O . ILE A 1 78 ? 2.167 -9.653 -16.970 1.00 95.94 78 ILE A O 1
ATOM 619 N N . PHE A 1 79 ? 0.972 -7.995 -16.042 1.00 95.88 79 PHE A N 1
ATOM 620 C CA . PHE A 1 79 ? 0.756 -8.688 -14.774 1.00 95.88 79 PHE A CA 1
ATOM 621 C C . PHE A 1 79 ? 0.069 -10.051 -14.966 1.00 95.88 79 PHE A C 1
ATOM 623 O O . PHE A 1 79 ? 0.560 -11.062 -14.461 1.00 95.88 79 PHE A O 1
ATOM 630 N N . ASN A 1 80 ? -1.010 -10.107 -15.754 1.00 95.06 80 ASN A N 1
ATOM 631 C CA . ASN A 1 80 ? -1.752 -11.348 -15.997 1.00 95.06 80 ASN A CA 1
ATOM 632 C C . ASN A 1 80 ? -0.914 -12.389 -16.754 1.00 95.06 80 ASN A C 1
ATOM 634 O O . ASN A 1 80 ? -0.987 -13.578 -16.451 1.00 95.06 80 ASN A O 1
ATOM 638 N N . GLN A 1 81 ? -0.061 -11.953 -17.689 1.00 93.75 81 GLN A N 1
ATOM 639 C CA . GLN A 1 81 ? 0.877 -12.842 -18.384 1.00 93.75 81 GLN A CA 1
ATOM 640 C C . GLN A 1 81 ? 1.950 -13.400 -17.442 1.00 93.75 81 GLN A C 1
ATOM 642 O O . GLN A 1 81 ? 2.283 -14.580 -17.519 1.00 93.75 81 GLN A O 1
ATOM 647 N N . THR A 1 82 ? 2.488 -12.570 -16.546 1.00 93.50 82 THR A N 1
ATOM 648 C CA . THR A 1 82 ? 3.553 -12.976 -15.620 1.00 93.50 82 THR A CA 1
ATOM 649 C C . THR A 1 82 ? 3.051 -13.918 -14.526 1.00 93.50 82 THR A C 1
ATOM 651 O O . THR A 1 82 ? 3.760 -14.853 -14.150 1.00 93.50 82 THR A O 1
ATOM 654 N N . PHE A 1 83 ? 1.844 -13.689 -14.003 1.00 91.19 83 PHE A N 1
ATOM 655 C CA . PHE A 1 83 ? 1.301 -14.447 -12.871 1.00 91.19 83 PHE A CA 1
ATOM 656 C C . PHE A 1 83 ? 0.247 -15.498 -13.254 1.00 91.19 83 PHE A C 1
ATOM 658 O O . PHE A 1 83 ? -0.204 -16.225 -12.371 1.00 91.19 83 PHE A O 1
ATOM 665 N N . ASN A 1 84 ? -0.087 -15.641 -14.543 1.00 87.12 84 ASN A N 1
ATOM 666 C CA . ASN A 1 84 ? -1.104 -16.569 -15.061 1.00 87.12 84 ASN A CA 1
ATOM 667 C C . ASN A 1 84 ? -2.467 -16.422 -14.357 1.00 87.12 84 ASN A C 1
ATOM 669 O O . ASN A 1 84 ? -3.038 -17.416 -13.896 1.00 87.12 84 ASN A O 1
ATOM 673 N N . ILE A 1 85 ? -2.962 -15.186 -14.262 1.00 70.19 85 ILE A N 1
ATOM 674 C CA . ILE A 1 85 ? -4.262 -14.844 -13.657 1.00 70.19 85 ILE A CA 1
ATOM 675 C C . ILE A 1 85 ? -5.208 -14.243 -14.690 1.00 70.19 85 ILE A C 1
ATOM 677 O O . ILE A 1 85 ? -4.711 -13.575 -15.624 1.00 70.19 85 ILE A O 1
#

Radius of gyration: 14.81 Å; Cα contacts (8 Å, |Δi|>4): 101; chains: 1; bounding box: 32×30×38 Å

Foldseek 3Di:
DVVVLVVLLVVLVVCVVVVHDAAREAEFAADDPPVVVCVVCVQQQWDHDYPVVVVVVVVVRVVVPDSYYYYTHGDPVNNCVNVVD

pLDDT: mean 94.42, std 3.6, range [70.19, 98.06]

Mean predicted aligned error: 3.12 Å